Protein AF-A0AAP0M2P9-F1 (afdb_monomer_lite)

Organism: NCBI:txid2935761

Foldseek 3Di:
DPDDDDDDPDDDDPDQADADPVRHRDDDQDDDVVLLVQQPDGHALDFDADPVRHTDDPSSVVLVVVLVSLCPVQFDPVDPDPVPTDVVSVVVSVVVSVSRD

pLDDT: mean 77.01, std 17.96, range [37.41, 97.0]

Secondary structure (DSSP, 8-state):
--------------S-PPB-TTSSB--PPP--HHHHHTTTTT-----EE-TTS-EESHHHHHHHHHHHHHHHHHS-TT--SGGGS-HHHHHHHHHHHHTT-

Radius of gyration: 16.5 Å; chains: 1; bounding box: 40×38×36 Å

Structure (mmCIF, N/CA/C/O backbone):
data_AF-A0AAP0M2P9-F1
#
_entry.id   AF-A0AAP0M2P9-F1
#
loop_
_atom_site.group_PDB
_atom_site.id
_atom_site.type_symbol
_atom_site.label_atom_id
_atom_site.label_alt_id
_atom_site.label_comp_id
_atom_site.label_asym_id
_atom_site.label_entity_id
_atom_site.label_seq_id
_atom_site.pdbx_PDB_ins_code
_atom_site.Cartn_x
_atom_site.Cartn_y
_atom_site.Cartn_z
_atom_site.occupancy
_atom_site.B_iso_or_equiv
_atom_site.auth_seq_id
_atom_site.auth_comp_id
_atom_site.auth_asym_id
_atom_site.auth_atom_id
_atom_site.pdbx_PDB_model_num
ATOM 1 N N . MET A 1 1 ? -23.466 9.571 5.347 1.00 42.00 1 MET A N 1
ATOM 2 C CA . MET A 1 1 ? -22.229 10.282 4.958 1.00 42.00 1 MET A CA 1
ATOM 3 C C . MET A 1 1 ? -21.261 10.174 6.122 1.00 42.00 1 MET A C 1
ATOM 5 O O . MET A 1 1 ? -21.649 10.563 7.211 1.00 42.00 1 MET A O 1
ATOM 9 N N . CYS A 1 2 ? -20.066 9.615 5.932 1.00 50.72 2 CYS A N 1
ATOM 10 C CA . CYS A 1 2 ? -19.029 9.673 6.964 1.00 50.72 2 CYS A CA 1
ATOM 11 C C . CYS A 1 2 ? -18.446 11.085 6.949 1.00 50.72 2 CYS A C 1
ATOM 13 O O . CYS A 1 2 ? -17.856 11.499 5.950 1.00 50.72 2 CYS A O 1
ATOM 15 N N . GLU A 1 3 ? -18.695 11.839 8.011 1.00 44.41 3 GLU A N 1
ATOM 16 C CA . GLU A 1 3 ? -18.115 13.160 8.205 1.00 44.41 3 GLU A CA 1
ATOM 17 C C . GLU A 1 3 ? -16.618 12.994 8.478 1.00 44.41 3 GLU A C 1
ATOM 19 O O . GLU A 1 3 ? -16.198 12.244 9.357 1.00 44.41 3 GLU A O 1
ATOM 24 N N . SER A 1 4 ? -15.803 13.640 7.649 1.00 46.84 4 SER A N 1
ATOM 25 C CA . SER A 1 4 ? -14.355 13.662 7.793 1.00 46.84 4 SER A CA 1
ATOM 26 C C . SER A 1 4 ? -13.975 14.744 8.799 1.00 46.84 4 SER A C 1
ATOM 28 O O . SER A 1 4 ? -13.843 15.915 8.433 1.00 46.84 4 SER A O 1
ATOM 30 N N . GLU A 1 5 ? -13.787 14.365 10.059 1.00 42.09 5 GLU A N 1
ATOM 31 C CA . GLU A 1 5 ? -13.024 15.196 10.984 1.00 42.09 5 GLU A CA 1
ATOM 32 C C . GLU A 1 5 ? -11.553 15.179 10.559 1.00 42.09 5 GLU A C 1
ATOM 34 O O . GLU A 1 5 ? -10.899 14.138 10.456 1.00 42.09 5 GLU A O 1
ATOM 39 N N . ASN A 1 6 ? -11.047 16.372 10.255 1.00 45.69 6 ASN A N 1
ATOM 40 C CA . ASN A 1 6 ? -9.651 16.621 9.944 1.00 45.69 6 ASN A CA 1
ATOM 41 C C . ASN A 1 6 ? -8.804 16.358 11.194 1.00 45.69 6 ASN A C 1
ATOM 43 O O . ASN A 1 6 ? -8.637 17.258 12.014 1.00 45.69 6 ASN A O 1
ATOM 47 N N . ASN A 1 7 ? -8.227 15.164 11.329 1.00 44.41 7 ASN A N 1
ATOM 48 C CA . ASN A 1 7 ? -7.143 14.956 12.282 1.00 44.41 7 ASN A CA 1
ATOM 49 C C . ASN A 1 7 ? -5.796 15.007 11.553 1.00 44.41 7 ASN A C 1
ATOM 51 O O . ASN A 1 7 ? -5.329 14.032 10.960 1.00 44.41 7 ASN A O 1
ATOM 55 N N . ALA A 1 8 ? -5.193 16.195 11.561 1.00 39.59 8 ALA A N 1
ATOM 56 C CA . ALA A 1 8 ? -3.815 16.395 11.152 1.00 39.59 8 ALA A CA 1
ATOM 57 C C . ALA A 1 8 ? -2.902 15.701 12.173 1.00 39.59 8 ALA A C 1
ATOM 59 O O . ALA A 1 8 ? -2.660 16.226 13.256 1.00 39.59 8 ALA A O 1
ATOM 60 N N . TYR A 1 9 ? -2.382 14.521 11.830 1.00 42.00 9 TYR A N 1
ATOM 61 C CA . TYR A 1 9 ? -1.332 13.879 12.617 1.00 42.00 9 TYR A CA 1
ATOM 62 C C . TYR A 1 9 ? -0.050 14.718 12.541 1.00 42.00 9 TYR A C 1
ATOM 64 O O . TYR A 1 9 ? 0.756 14.579 11.619 1.00 42.00 9 TYR A O 1
ATOM 72 N N . GLY A 1 10 ? 0.111 15.617 13.512 1.00 40.16 10 GLY A N 1
ATOM 73 C CA . GLY A 1 10 ? 1.375 16.258 13.838 1.00 40.16 10 GLY A CA 1
ATOM 74 C C . GLY A 1 10 ? 2.334 15.220 14.412 1.00 40.16 10 GLY A C 1
ATOM 75 O O . GLY A 1 10 ? 2.028 14.559 15.401 1.00 40.16 10 GLY A O 1
ATOM 76 N N . GLY A 1 11 ? 3.480 15.052 13.762 1.00 37.41 11 GLY A N 1
ATOM 77 C CA . GLY A 1 11 ? 4.613 14.323 14.311 1.00 37.41 11 GLY A CA 1
ATOM 78 C C . GLY A 1 11 ? 5.706 15.320 14.655 1.00 37.41 11 GLY A C 1
ATOM 79 O O . GLY A 1 11 ? 6.467 15.701 13.773 1.00 37.41 11 GLY A O 1
ATOM 80 N N . GLU A 1 12 ? 5.778 15.740 15.916 1.00 42.31 12 GLU A N 1
ATOM 81 C CA . GLU A 1 12 ? 6.989 16.351 16.459 1.00 42.31 12 GLU A CA 1
ATOM 82 C C . GLU A 1 12 ? 8.063 15.264 16.564 1.00 42.31 12 GLU A C 1
ATOM 84 O O . GLU A 1 12 ? 7.917 14.305 17.318 1.00 42.31 12 GLU A O 1
ATOM 89 N N . ASN A 1 13 ? 9.144 15.408 15.804 1.00 43.03 13 ASN A N 1
ATOM 90 C CA . ASN A 1 13 ? 10.441 14.847 16.160 1.00 43.03 13 ASN A CA 1
ATOM 91 C C . ASN A 1 13 ? 11.475 15.937 15.884 1.00 43.03 13 ASN A C 1
ATOM 93 O O . ASN A 1 13 ? 11.597 16.410 14.759 1.00 43.03 13 ASN A O 1
ATOM 97 N N . ASN A 1 14 ? 12.164 16.362 16.940 1.00 51.28 14 ASN A N 1
ATOM 98 C CA . ASN A 1 14 ? 13.227 17.358 16.894 1.00 51.28 14 ASN A CA 1
ATOM 99 C C . ASN A 1 14 ? 14.491 16.749 16.269 1.00 51.28 14 ASN A C 1
ATOM 101 O O . ASN A 1 14 ? 15.427 16.415 16.984 1.00 51.28 14 ASN A O 1
ATOM 105 N N . ASP A 1 15 ? 14.506 16.623 14.949 1.00 53.56 15 ASP A N 1
ATOM 106 C CA . ASP A 1 15 ? 15.718 16.519 14.142 1.00 53.56 15 ASP A CA 1
ATOM 107 C C . ASP A 1 15 ? 15.583 17.616 13.090 1.00 53.56 15 ASP A C 1
ATOM 109 O O . ASP A 1 15 ? 14.602 17.620 12.354 1.00 53.56 15 ASP A O 1
ATOM 113 N N . SER A 1 16 ? 16.494 18.590 13.066 1.00 62.12 16 SER A N 1
ATOM 114 C CA . SER A 1 16 ? 16.416 19.747 12.167 1.00 62.12 16 SER A CA 1
ATOM 115 C C . SER A 1 16 ? 16.093 19.306 10.735 1.00 62.12 16 SER A C 1
ATOM 117 O O . SER A 1 16 ? 16.933 18.678 10.085 1.00 62.12 16 SER A O 1
ATOM 119 N N . ASP A 1 17 ? 14.877 19.608 10.267 1.00 61.44 17 ASP A N 1
ATOM 120 C CA . ASP A 1 17 ? 14.414 19.203 8.941 1.00 61.44 17 ASP A CA 1
ATOM 121 C C . ASP A 1 17 ? 15.410 19.703 7.883 1.00 61.44 17 ASP A C 1
ATOM 123 O O . ASP A 1 17 ? 15.795 20.880 7.915 1.00 61.44 17 ASP A O 1
ATOM 127 N N . PRO A 1 18 ? 15.853 18.850 6.937 1.00 62.41 18 PRO A N 1
ATOM 128 C CA . PRO A 1 18 ? 16.703 19.297 5.848 1.00 62.41 18 PRO A CA 1
ATOM 129 C C . PRO A 1 18 ? 16.010 20.447 5.122 1.00 62.41 18 PRO A C 1
ATOM 131 O O . PRO A 1 18 ? 14.872 20.308 4.664 1.00 62.41 18 PRO A O 1
ATOM 134 N N . LEU A 1 19 ? 16.679 21.592 5.041 1.00 70.81 19 LEU A N 1
ATOM 135 C CA . LEU A 1 19 ? 16.170 22.724 4.283 1.00 70.81 19 LEU A CA 1
ATOM 136 C C . LEU A 1 19 ? 16.257 22.394 2.787 1.00 70.81 19 LEU A C 1
ATOM 138 O O . LEU A 1 19 ? 17.233 21.793 2.329 1.00 70.81 19 LEU A O 1
ATOM 142 N N . ASP A 1 20 ? 15.233 22.760 2.025 1.00 73.38 20 ASP A N 1
ATOM 143 C CA . ASP A 1 20 ? 15.272 22.695 0.570 1.00 73.38 20 ASP A CA 1
ATOM 144 C C . ASP A 1 20 ? 16.251 23.743 0.000 1.00 73.38 20 ASP A C 1
ATOM 146 O O . ASP A 1 20 ? 16.847 24.546 0.725 1.00 73.38 20 ASP A O 1
ATOM 150 N N . L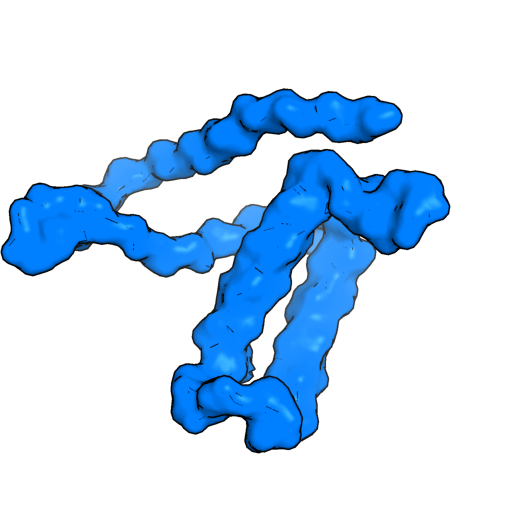EU A 1 21 ? 16.417 23.766 -1.326 1.00 73.4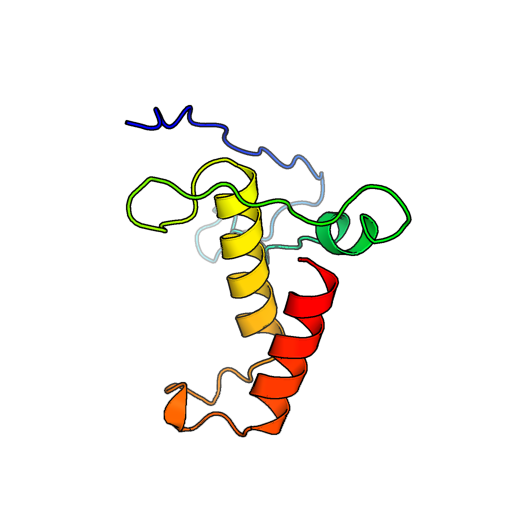4 21 LEU A N 1
ATOM 151 C CA . LEU A 1 21 ? 17.290 24.736 -2.005 1.00 73.44 21 LEU A CA 1
ATOM 152 C C . LEU A 1 21 ? 16.877 26.205 -1.769 1.00 73.44 21 LEU A C 1
ATOM 154 O O . LEU A 1 21 ? 17.661 27.106 -2.059 1.00 73.44 21 LEU A O 1
ATOM 158 N N . ASN A 1 22 ? 15.674 26.442 -1.237 1.00 78.44 22 ASN A N 1
ATOM 159 C CA . ASN A 1 22 ? 15.109 27.753 -0.931 1.00 78.44 22 ASN A CA 1
ATOM 160 C C . ASN A 1 22 ? 15.120 28.067 0.579 1.00 78.44 22 ASN A C 1
ATOM 162 O O . ASN A 1 22 ? 14.578 29.096 0.987 1.00 78.44 22 ASN A O 1
ATOM 166 N N . GLY A 1 23 ? 15.715 27.210 1.417 1.00 75.50 23 GLY A N 1
ATOM 167 C CA . GLY A 1 23 ? 15.755 27.400 2.869 1.00 75.50 23 GLY A CA 1
ATOM 168 C C . GLY A 1 23 ? 14.446 27.060 3.592 1.00 75.50 23 GLY A C 1
ATOM 169 O O . GLY A 1 23 ? 14.284 27.432 4.752 1.00 75.50 23 GLY A O 1
ATOM 170 N N . GLN A 1 24 ? 13.500 26.393 2.929 1.00 80.62 24 GLN A N 1
ATOM 171 C CA . GLN A 1 24 ? 12.225 25.962 3.500 1.00 80.62 24 GLN A CA 1
ATOM 172 C C . GLN A 1 24 ? 12.337 24.542 4.067 1.00 80.62 24 GLN A C 1
ATOM 174 O O . GLN A 1 24 ? 13.085 23.733 3.519 1.00 80.62 24 GLN A O 1
ATOM 179 N N . PRO A 1 25 ? 11.583 24.191 5.124 1.00 75.12 25 PRO A N 1
ATOM 180 C CA . PRO A 1 25 ? 11.552 22.823 5.631 1.00 75.12 25 PRO A CA 1
ATOM 181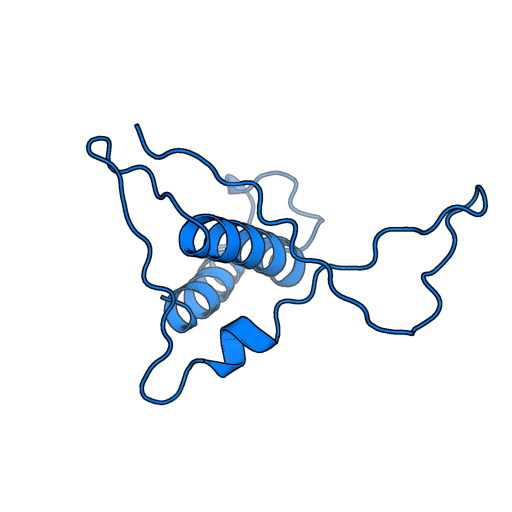 C C . PRO A 1 25 ? 11.131 21.860 4.515 1.00 75.12 25 PRO A C 1
ATOM 183 O O . PRO A 1 25 ? 10.003 21.928 4.015 1.00 75.12 25 PRO A O 1
ATOM 186 N N . SER A 1 26 ? 12.037 20.974 4.097 1.00 72.56 26 SER A N 1
ATOM 187 C CA . SER A 1 26 ? 11.679 19.918 3.158 1.00 72.56 26 SER A CA 1
ATOM 188 C C . SER A 1 26 ? 10.951 18.812 3.913 1.00 72.56 26 SER A C 1
ATOM 190 O O . SER A 1 26 ? 11.307 18.447 5.033 1.00 72.56 26 SER A O 1
ATOM 192 N N . ARG A 1 27 ? 9.899 18.257 3.308 1.00 70.31 27 ARG A N 1
ATOM 193 C CA . ARG A 1 27 ? 9.206 17.117 3.911 1.00 70.31 27 ARG A CA 1
ATOM 194 C C . ARG A 1 27 ? 10.115 15.896 3.812 1.00 70.31 27 ARG A C 1
ATOM 196 O O . ARG A 1 27 ? 10.366 15.399 2.715 1.00 70.31 27 ARG A O 1
ATOM 203 N N . GLY A 1 28 ? 10.585 15.412 4.959 1.00 76.44 28 GLY A N 1
ATOM 204 C CA . GLY A 1 28 ? 11.329 14.161 5.047 1.00 76.44 28 GLY A CA 1
ATOM 205 C C . GLY A 1 28 ? 10.513 12.951 4.574 1.00 76.44 28 GLY A C 1
ATOM 206 O O . GLY A 1 28 ? 9.289 13.001 4.424 1.00 76.44 28 GLY A O 1
ATOM 207 N N . ILE A 1 29 ? 11.200 11.826 4.351 1.00 76.69 29 ILE A N 1
ATOM 208 C CA . ILE A 1 29 ? 10.547 10.560 3.995 1.00 76.69 29 ILE A CA 1
ATOM 209 C C . ILE A 1 29 ? 9.533 10.170 5.081 1.00 76.69 29 ILE A C 1
ATOM 211 O O . ILE A 1 29 ? 9.856 10.135 6.270 1.00 76.69 29 ILE A O 1
ATOM 215 N N . THR A 1 30 ? 8.307 9.834 4.676 1.00 80.06 30 THR A N 1
ATOM 216 C CA . THR A 1 30 ? 7.296 9.307 5.597 1.00 80.06 30 THR A CA 1
ATOM 217 C C . THR A 1 30 ? 7.744 7.947 6.129 1.00 80.06 30 THR A C 1
ATOM 219 O O . THR A 1 30 ? 8.015 7.032 5.353 1.00 80.06 30 THR A O 1
ATOM 222 N N . LYS A 1 31 ? 7.796 7.794 7.456 1.00 78.12 31 LYS A N 1
ATOM 223 C CA . LYS A 1 31 ? 8.117 6.531 8.138 1.00 78.12 31 LYS A CA 1
ATOM 224 C C . LYS A 1 31 ? 6.926 6.118 9.005 1.00 78.12 31 LYS A C 1
ATOM 226 O O . LYS A 1 31 ? 6.508 6.887 9.862 1.00 78.12 31 LYS A O 1
ATOM 231 N N . LYS A 1 32 ? 6.398 4.903 8.819 1.00 79.62 32 LYS A N 1
ATOM 232 C CA . LYS A 1 32 ? 5.283 4.346 9.620 1.00 79.62 32 LYS A CA 1
ATOM 233 C C . LYS A 1 32 ? 5.729 3.142 10.455 1.00 79.62 32 LYS A C 1
ATOM 235 O O . LYS A 1 32 ? 5.095 2.096 10.459 1.00 79.62 32 LYS A O 1
ATOM 240 N N . ALA A 1 33 ? 6.849 3.270 11.170 1.00 71.56 33 ALA A N 1
ATOM 241 C CA . ALA A 1 33 ? 7.411 2.171 11.966 1.00 71.56 33 ALA A CA 1
ATOM 242 C C . ALA A 1 33 ? 6.457 1.667 13.069 1.00 71.56 33 ALA A C 1
ATOM 244 O O . ALA A 1 33 ? 6.522 0.504 13.455 1.00 71.56 33 ALA A O 1
ATOM 245 N N . SER A 1 34 ? 5.570 2.529 13.573 1.00 68.88 34 SER A N 1
ATOM 246 C CA . SER A 1 34 ? 4.543 2.172 14.555 1.00 68.88 34 SER A CA 1
ATOM 247 C C . SER A 1 34 ? 3.507 1.192 14.005 1.00 68.88 34 SER A C 1
ATOM 249 O O . SER A 1 34 ? 3.058 0.347 14.769 1.00 68.88 34 SER A O 1
ATOM 251 N N . VAL A 1 35 ? 3.178 1.251 12.709 1.00 67.56 35 VAL A N 1
ATOM 252 C CA . VAL A 1 35 ? 2.204 0.351 12.065 1.00 67.56 35 VAL A CA 1
ATOM 253 C C . VAL A 1 35 ? 2.683 -1.098 12.132 1.00 67.56 35 VAL A C 1
ATOM 255 O O . VAL A 1 35 ? 1.963 -1.973 12.597 1.00 67.56 35 VAL A O 1
ATOM 258 N N . PHE A 1 36 ? 3.952 -1.344 11.802 1.00 62.94 36 PHE A N 1
ATOM 259 C CA . PHE A 1 36 ? 4.547 -2.684 11.869 1.00 62.94 36 PHE A CA 1
ATOM 260 C C . PHE A 1 36 ? 4.749 -3.202 13.300 1.00 62.94 36 PHE A C 1
ATOM 262 O O . PHE A 1 36 ? 4.875 -4.402 13.510 1.00 62.94 36 PHE A O 1
ATOM 269 N N . LYS A 1 37 ? 4.786 -2.320 14.309 1.00 62.78 37 LYS A N 1
ATOM 270 C CA . LYS A 1 37 ? 4.938 -2.719 15.720 1.00 62.78 37 LYS A CA 1
ATOM 271 C C . LYS A 1 37 ? 3.640 -3.226 16.352 1.00 62.78 37 LYS A C 1
ATOM 273 O O . LYS A 1 37 ? 3.698 -3.815 17.426 1.00 62.78 37 LYS A O 1
ATOM 278 N N .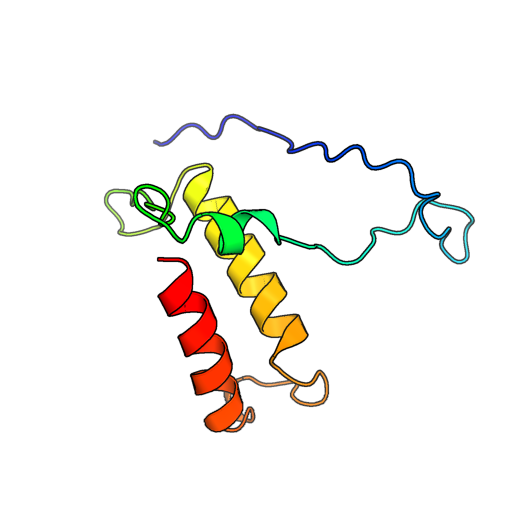 ARG A 1 38 ? 2.482 -3.027 15.714 1.00 61.53 38 ARG A N 1
ATOM 279 C CA . ARG A 1 38 ? 1.175 -3.446 16.250 1.00 61.53 38 ARG A CA 1
ATOM 280 C C . ARG A 1 38 ? 0.884 -4.957 16.098 1.00 61.53 38 ARG A C 1
ATOM 282 O O . ARG A 1 38 ? -0.173 -5.428 16.503 1.00 61.53 38 ARG A O 1
ATOM 289 N N . GLN A 1 39 ? 1.840 -5.732 15.582 1.00 57.00 39 GLN A N 1
ATOM 290 C CA . GLN A 1 39 ? 1.684 -7.128 15.144 1.00 57.00 39 GLN A CA 1
ATOM 291 C C . GLN A 1 39 ? 1.545 -8.194 16.252 1.00 57.00 39 GLN A C 1
ATOM 293 O O . GLN A 1 39 ? 1.376 -9.368 15.933 1.00 57.00 39 GLN A O 1
ATOM 298 N N . SER A 1 40 ? 1.580 -7.843 17.542 1.00 51.22 40 SER A N 1
ATOM 299 C CA . SER A 1 40 ? 1.414 -8.823 18.629 1.00 51.22 40 SER A CA 1
ATOM 300 C C . SER A 1 40 ? 0.147 -8.573 19.454 1.00 51.22 40 SER A C 1
ATOM 302 O O . SER A 1 40 ? 0.081 -7.635 20.244 1.00 51.22 40 SER A O 1
ATOM 304 N N . ASN A 1 41 ? -0.821 -9.479 19.289 1.00 47.00 41 ASN A N 1
ATOM 305 C CA . ASN A 1 41 ? -2.014 -9.742 20.109 1.00 47.00 41 ASN A CA 1
ATOM 306 C C . ASN A 1 41 ? -3.195 -8.745 20.113 1.00 47.00 41 ASN A C 1
ATOM 308 O O . ASN A 1 41 ? -4.237 -9.125 20.643 1.00 47.00 41 ASN A O 1
ATOM 312 N N . SER A 1 42 ? -3.127 -7.546 19.511 1.00 51.31 42 SER A N 1
ATOM 313 C CA . SER A 1 42 ? -4.298 -6.632 19.497 1.00 51.31 42 SER A CA 1
ATOM 314 C C . SER A 1 42 ? -4.333 -5.527 18.416 1.00 51.31 42 SER A C 1
ATOM 316 O O . SER A 1 42 ? -5.012 -4.526 18.632 1.00 51.31 42 SER A O 1
ATOM 318 N N . GLY A 1 43 ? -3.586 -5.619 17.304 1.00 57.28 43 GLY A N 1
ATOM 319 C CA . GLY A 1 43 ? -3.231 -4.414 16.529 1.00 57.28 43 GLY A CA 1
ATOM 320 C C . GLY A 1 43 ? -3.131 -4.498 14.998 1.00 57.28 43 GLY A C 1
ATOM 321 O O . GLY A 1 43 ? -2.386 -3.717 14.409 1.00 57.28 43 GLY A O 1
ATOM 322 N N . GLN A 1 44 ? -3.872 -5.382 14.330 1.00 68.06 44 GLN A N 1
ATOM 323 C CA . GLN A 1 44 ? -4.090 -5.231 12.880 1.00 68.06 44 GLN A CA 1
ATOM 324 C C . GLN A 1 44 ? -4.903 -3.961 12.584 1.00 68.06 44 GLN A C 1
ATOM 326 O O . GLN A 1 44 ? -5.748 -3.563 13.392 1.00 68.06 44 GLN A O 1
ATOM 331 N N . ILE A 1 45 ? -4.641 -3.315 11.443 1.00 72.75 45 ILE A N 1
ATOM 332 C CA . ILE A 1 45 ? -5.430 -2.156 11.004 1.00 72.75 45 ILE A CA 1
ATOM 333 C C . ILE A 1 45 ? -6.806 -2.666 10.564 1.00 72.75 45 ILE A C 1
ATOM 335 O O . ILE A 1 45 ? -6.947 -3.273 9.503 1.00 72.75 45 ILE A O 1
ATOM 339 N N . VAL A 1 46 ? -7.833 -2.409 11.374 1.00 80.69 46 VAL A N 1
ATOM 340 C CA . VAL A 1 46 ? -9.221 -2.708 11.009 1.00 80.69 46 VAL A CA 1
ATOM 341 C C . VAL A 1 46 ? -9.782 -1.517 10.246 1.00 80.69 46 VAL A C 1
ATOM 343 O O . VAL A 1 46 ? -9.968 -0.439 10.804 1.00 80.69 46 VAL A O 1
ATOM 346 N N . VAL A 1 47 ? -10.041 -1.716 8.956 1.00 85.12 47 VAL A N 1
ATOM 347 C CA . VAL A 1 47 ? -10.560 -0.673 8.069 1.00 85.12 47 VAL A CA 1
ATOM 348 C C . VAL A 1 47 ? -12.071 -0.804 7.930 1.00 85.12 47 VAL A C 1
ATOM 350 O O . VAL A 1 47 ? -12.583 -1.860 7.558 1.00 85.12 47 VAL A O 1
ATOM 353 N N . GLU A 1 48 ? -12.786 0.284 8.204 1.00 89.38 48 GLU A N 1
ATOM 354 C CA . GLU A 1 48 ? -14.223 0.378 7.964 1.00 89.38 48 GLU A CA 1
ATOM 355 C C . GLU A 1 48 ? -14.503 0.703 6.498 1.00 89.38 48 GLU A C 1
ATOM 357 O O . GLU A 1 48 ? -13.766 1.457 5.863 1.00 89.38 48 GLU A O 1
ATOM 362 N N . TYR A 1 49 ? -15.595 0.161 5.962 1.00 90.56 49 TYR A N 1
ATOM 363 C CA . TYR A 1 49 ? -16.021 0.388 4.585 1.00 90.56 49 TYR A CA 1
ATOM 364 C C . TYR A 1 49 ? -17.428 0.973 4.570 1.00 90.56 49 TYR A C 1
ATOM 366 O O . TYR A 1 49 ? -18.313 0.515 5.293 1.00 90.56 49 TYR A O 1
ATOM 374 N N . ASN A 1 50 ? -17.655 1.968 3.715 1.00 92.94 50 ASN A N 1
ATOM 375 C CA . ASN A 1 50 ? -19.000 2.493 3.493 1.00 92.94 50 ASN A CA 1
ATOM 376 C C . ASN A 1 50 ? -19.855 1.534 2.637 1.00 92.94 50 ASN A C 1
ATOM 378 O O . ASN A 1 50 ? -19.363 0.540 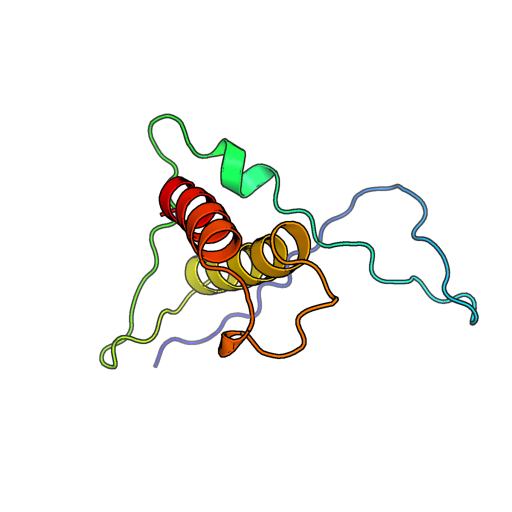2.107 1.00 92.94 50 ASN A O 1
ATOM 382 N N . GLU A 1 51 ? -21.133 1.865 2.429 1.00 93.88 51 GLU A N 1
ATOM 383 C CA . GLU A 1 51 ? -22.091 1.060 1.640 1.00 93.88 51 GLU A CA 1
ATOM 384 C C . GLU A 1 51 ? -21.643 0.772 0.194 1.00 93.88 51 GLU A C 1
ATOM 386 O O . GLU A 1 51 ? -22.140 -0.149 -0.449 1.00 93.88 51 GLU A O 1
ATOM 391 N N . ARG A 1 52 ? -20.696 1.555 -0.332 1.00 93.19 52 ARG A N 1
ATOM 392 C CA . ARG A 1 52 ? -20.124 1.384 -1.674 1.00 93.19 52 ARG A CA 1
ATOM 393 C C . ARG A 1 52 ? -18.855 0.526 -1.670 1.00 93.19 52 ARG A C 1
ATOM 395 O O . ARG A 1 52 ? -18.230 0.388 -2.718 1.00 93.19 52 ARG A O 1
ATOM 402 N N . GLY A 1 53 ? -18.456 -0.007 -0.515 1.00 90.06 53 GLY A N 1
ATOM 403 C CA . GLY A 1 53 ? -17.226 -0.776 -0.339 1.00 90.06 53 GLY A CA 1
ATOM 404 C C . GLY A 1 53 ? -15.955 0.073 -0.397 1.00 90.06 53 GLY A C 1
ATOM 405 O O . GLY A 1 53 ? -14.892 -0.455 -0.705 1.00 90.06 53 GLY A O 1
ATOM 406 N N . ILE A 1 54 ? -16.043 1.384 -0.149 1.00 90.88 54 ILE A N 1
ATOM 407 C CA . ILE A 1 54 ? -14.872 2.272 -0.121 1.00 90.88 54 ILE A CA 1
ATOM 408 C C . ILE A 1 54 ? -14.386 2.384 1.328 1.00 90.88 54 ILE A C 1
ATOM 410 O O . ILE A 1 54 ? -15.215 2.686 2.195 1.00 90.88 54 ILE A O 1
ATOM 414 N N . PRO A 1 55 ? -13.083 2.174 1.594 1.00 89.81 55 PRO A N 1
ATOM 415 C CA . PRO A 1 55 ? -12.532 2.297 2.935 1.00 89.81 55 PRO A CA 1
ATOM 416 C C . PRO A 1 55 ? -12.647 3.744 3.442 1.00 89.81 55 PRO A C 1
ATOM 418 O O . PRO A 1 55 ? -12.422 4.698 2.693 1.00 89.81 55 PRO A O 1
ATOM 421 N N . CYS A 1 56 ? -13.022 3.921 4.705 1.00 90.50 56 CYS A N 1
ATOM 422 C CA . CYS A 1 56 ? -13.209 5.225 5.336 1.00 90.50 56 CYS A CA 1
ATOM 423 C C . CYS A 1 56 ? -12.686 5.262 6.780 1.00 90.50 56 CYS A C 1
ATOM 425 O O . CYS A 1 56 ? -12.474 4.231 7.412 1.00 90.50 56 CYS A O 1
ATOM 427 N N . GLY A 1 57 ? -12.476 6.475 7.298 1.00 88.44 57 GLY A N 1
ATOM 428 C CA . GLY A 1 57 ? -11.962 6.706 8.650 1.00 88.44 57 GLY A CA 1
ATOM 429 C C . GLY A 1 57 ? -10.437 6.841 8.724 1.00 88.44 57 GLY A C 1
ATOM 430 O O . GLY A 1 57 ? -9.730 6.772 7.718 1.00 88.44 57 GLY A O 1
ATOM 431 N N . ALA A 1 58 ? -9.927 7.069 9.936 1.00 86.62 58 ALA A N 1
ATOM 432 C CA . ALA A 1 58 ? -8.499 7.294 10.178 1.00 86.62 58 ALA A CA 1
ATOM 433 C C . ALA A 1 58 ? -7.642 6.067 9.824 1.00 86.62 58 ALA A C 1
ATOM 435 O O . ALA A 1 58 ? -6.575 6.215 9.234 1.00 86.62 58 ALA A O 1
ATOM 436 N N . GLU A 1 59 ? -8.143 4.864 10.105 1.00 85.50 59 GLU A N 1
ATOM 437 C CA . GLU A 1 59 ? -7.458 3.604 9.799 1.00 85.50 59 GLU A CA 1
ATOM 438 C C . GLU A 1 59 ? -7.346 3.363 8.282 1.00 85.50 59 GLU A C 1
ATOM 440 O O . GLU A 1 59 ? -6.316 2.887 7.809 1.00 85.50 59 GLU A O 1
ATOM 445 N N . ALA A 1 60 ? -8.347 3.777 7.491 1.00 87.44 60 ALA A N 1
ATOM 446 C CA . ALA A 1 60 ? -8.266 3.749 6.026 1.00 87.44 60 ALA A CA 1
ATOM 447 C C . ALA A 1 60 ? -7.155 4.669 5.500 1.00 87.44 60 ALA A C 1
ATOM 449 O O . ALA A 1 60 ? -6.368 4.278 4.640 1.00 87.44 60 ALA A O 1
ATOM 450 N N . ILE A 1 61 ? -7.064 5.884 6.049 1.00 88.38 61 ILE A N 1
ATOM 451 C CA . ILE A 1 61 ? -6.019 6.850 5.688 1.00 88.38 61 ILE A CA 1
ATOM 452 C C . ILE A 1 61 ? -4.638 6.313 6.082 1.00 88.38 61 ILE A C 1
ATOM 454 O O . ILE A 1 61 ? -3.684 6.444 5.312 1.00 88.38 61 ILE A O 1
ATOM 458 N N . ASP A 1 62 ? -4.515 5.713 7.268 1.00 85.88 62 ASP A N 1
ATOM 459 C CA . ASP A 1 62 ? -3.250 5.148 7.738 1.00 85.88 62 ASP A CA 1
ATOM 460 C C . ASP A 1 62 ? -2.813 3.954 6.880 1.00 85.88 62 ASP A C 1
ATOM 462 O O . ASP A 1 62 ? -1.644 3.878 6.484 1.00 85.88 62 ASP A O 1
ATOM 466 N N . MET A 1 63 ? -3.755 3.085 6.498 1.00 86.62 63 MET A N 1
ATOM 467 C CA . MET A 1 63 ? -3.525 2.004 5.540 1.00 86.62 63 MET A CA 1
ATOM 468 C C . MET A 1 63 ? -3.031 2.551 4.193 1.00 86.62 63 MET A C 1
ATOM 470 O O . MET A 1 63 ? -1.962 2.147 3.733 1.00 86.62 63 MET A O 1
ATOM 474 N N . ASP A 1 64 ? -3.740 3.506 3.583 1.00 88.62 64 ASP A N 1
ATOM 475 C CA . ASP A 1 64 ? -3.386 4.075 2.273 1.00 88.62 64 ASP A CA 1
ATOM 476 C C . ASP A 1 64 ? -2.000 4.737 2.279 1.00 88.62 64 ASP A C 1
ATOM 478 O O . ASP A 1 64 ? -1.182 4.531 1.372 1.00 88.62 64 ASP A O 1
ATOM 482 N N . GLN A 1 65 ? -1.691 5.508 3.326 1.00 88.94 65 GLN A N 1
ATOM 483 C CA . GLN A 1 65 ? -0.374 6.124 3.494 1.00 88.94 65 GLN A CA 1
ATOM 484 C C . GLN A 1 65 ? 0.726 5.071 3.627 1.00 88.94 65 GLN A C 1
ATOM 486 O O . GLN A 1 65 ? 1.813 5.227 3.059 1.00 88.94 65 GLN A O 1
ATOM 491 N N . THR A 1 66 ? 0.448 4.000 4.367 1.00 88.88 66 THR A N 1
ATOM 492 C CA . THR A 1 66 ? 1.409 2.929 4.613 1.00 88.88 66 THR A CA 1
ATOM 493 C C . THR A 1 66 ? 1.652 2.100 3.351 1.00 88.88 66 THR A C 1
ATOM 495 O O . THR A 1 66 ? 2.812 1.868 3.007 1.00 88.88 66 THR A O 1
ATOM 498 N N . ILE A 1 67 ? 0.605 1.757 2.591 1.00 90.62 67 ILE A N 1
ATOM 499 C CA . ILE A 1 67 ? 0.718 1.099 1.277 1.00 90.62 67 ILE A CA 1
ATOM 500 C C . ILE A 1 67 ? 1.546 1.962 0.323 1.00 90.62 67 ILE A C 1
ATOM 502 O O . ILE A 1 67 ? 2.478 1.474 -0.319 1.00 90.62 67 ILE A O 1
ATOM 506 N N . GLY A 1 68 ? 1.254 3.263 0.249 1.00 91.44 68 GLY A N 1
ATOM 507 C CA . GLY A 1 68 ? 2.004 4.175 -0.609 1.00 91.44 68 GLY A CA 1
ATOM 508 C C . GLY A 1 68 ? 3.481 4.281 -0.216 1.00 91.44 68 GLY A C 1
ATOM 509 O O . GLY A 1 68 ? 4.351 4.401 -1.082 1.00 91.44 68 GLY A O 1
ATOM 510 N N . MET A 1 69 ? 3.790 4.267 1.079 1.00 91.50 69 MET A N 1
ATOM 511 C CA . MET A 1 69 ? 5.167 4.282 1.578 1.00 91.50 69 MET A CA 1
ATOM 512 C C . MET A 1 69 ? 5.900 2.979 1.244 1.00 91.50 69 MET A C 1
ATOM 514 O O . MET A 1 69 ? 6.991 3.040 0.675 1.00 91.50 69 MET A O 1
ATOM 518 N N . LEU A 1 70 ? 5.271 1.826 1.483 1.00 91.44 70 LEU A N 1
ATOM 519 C CA . LEU A 1 70 ? 5.809 0.519 1.112 1.00 91.44 70 LEU A CA 1
ATOM 520 C C . LEU A 1 70 ? 6.095 0.417 -0.386 1.00 91.44 70 LEU A C 1
ATOM 522 O O . LEU A 1 70 ? 7.167 -0.035 -0.777 1.00 91.44 70 LEU A O 1
ATOM 526 N N . ALA A 1 71 ? 5.169 0.874 -1.232 1.00 91.69 71 ALA A N 1
ATOM 527 C CA . ALA A 1 71 ? 5.343 0.842 -2.679 1.00 91.69 71 ALA A CA 1
ATOM 528 C C . ALA A 1 71 ? 6.621 1.581 -3.111 1.00 91.69 71 ALA A C 1
ATOM 530 O O . ALA A 1 71 ? 7.375 1.070 -3.930 1.00 91.69 71 ALA A O 1
ATOM 531 N N . ARG A 1 72 ? 6.914 2.744 -2.513 1.00 90.19 72 ARG A N 1
ATOM 532 C CA . ARG A 1 72 ? 8.130 3.526 -2.813 1.00 90.19 72 ARG A CA 1
ATOM 533 C C . ARG A 1 72 ? 9.414 2.900 -2.265 1.00 90.19 72 ARG A C 1
ATOM 535 O O . ARG A 1 72 ? 10.483 3.187 -2.790 1.00 90.19 72 ARG A O 1
ATOM 542 N N . GLN A 1 73 ? 9.321 2.102 -1.202 1.00 89.56 73 GLN A N 1
ATOM 543 C CA . GLN A 1 73 ? 10.470 1.413 -0.607 1.00 89.56 73 GLN A CA 1
ATOM 544 C C . GLN A 1 73 ? 10.807 0.110 -1.335 1.00 89.56 73 GLN A C 1
ATOM 546 O O . GLN A 1 73 ? 11.980 -0.181 -1.548 1.00 89.56 73 GLN A O 1
ATOM 551 N N . VAL A 1 74 ? 9.784 -0.663 -1.702 1.00 93.38 74 VAL A N 1
ATOM 552 C CA . VAL A 1 74 ? 9.934 -2.003 -2.282 1.00 93.38 74 VAL A CA 1
ATOM 553 C C . VAL A 1 74 ? 10.115 -1.944 -3.797 1.00 93.38 74 VAL A C 1
ATOM 555 O O . VAL A 1 74 ? 10.887 -2.720 -4.352 1.00 93.38 74 VAL A O 1
ATOM 558 N N . ILE A 1 75 ? 9.417 -1.037 -4.490 1.00 93.50 75 ILE A N 1
ATOM 559 C CA . ILE A 1 75 ? 9.457 -0.964 -5.953 1.00 93.50 75 ILE A CA 1
ATOM 560 C C . ILE A 1 75 ? 10.557 0.011 -6.386 1.00 93.50 75 ILE A C 1
ATOM 562 O O . ILE A 1 75 ? 10.489 1.199 -6.060 1.00 93.50 75 ILE A O 1
ATOM 566 N N . PRO A 1 76 ? 11.535 -0.435 -7.194 1.00 92.69 76 PRO A N 1
ATOM 567 C CA . PRO A 1 76 ? 12.530 0.461 -7.765 1.00 92.69 76 PRO A CA 1
ATOM 568 C C . PRO A 1 76 ? 11.901 1.557 -8.637 1.00 92.69 76 PRO A C 1
ATOM 570 O O . PRO A 1 76 ? 11.094 1.272 -9.523 1.00 92.69 76 PRO A O 1
ATOM 573 N N . ILE A 1 77 ? 12.354 2.805 -8.467 1.00 92.94 77 ILE A N 1
ATOM 574 C CA . ILE A 1 77 ? 11.848 3.977 -9.211 1.00 92.94 77 ILE A CA 1
ATOM 575 C C . ILE A 1 77 ? 12.052 3.886 -10.734 1.00 92.94 77 ILE A C 1
ATOM 577 O O . ILE A 1 77 ? 11.427 4.620 -11.489 1.00 92.94 77 ILE A O 1
ATOM 581 N N . VAL A 1 78 ? 12.899 2.965 -11.210 1.00 95.44 78 VAL A N 1
ATOM 582 C CA . VAL A 1 78 ? 13.114 2.723 -12.648 1.00 95.44 78 VAL A CA 1
ATOM 583 C C . VAL A 1 78 ? 11.851 2.224 -13.362 1.00 95.44 78 VAL A C 1
ATOM 585 O O . VAL A 1 78 ? 11.739 2.347 -14.584 1.00 95.44 78 VAL A O 1
ATOM 588 N N . TYR A 1 79 ? 10.890 1.664 -12.623 1.00 94.19 79 TYR A N 1
ATOM 589 C CA . TYR A 1 79 ? 9.629 1.189 -13.177 1.00 94.19 79 TYR A CA 1
ATOM 590 C C . TYR A 1 79 ? 8.560 2.287 -13.140 1.00 94.19 79 TYR A C 1
ATOM 592 O O . TYR A 1 79 ? 7.830 2.437 -12.167 1.00 94.19 79 TYR A O 1
ATOM 600 N N . ASN A 1 80 ? 8.406 3.003 -14.254 1.00 91.75 80 ASN A N 1
ATOM 601 C CA . ASN A 1 80 ? 7.382 4.050 -14.406 1.00 91.75 80 ASN A CA 1
ATOM 602 C C . ASN A 1 80 ? 5.956 3.510 -14.648 1.00 91.75 80 ASN A C 1
ATOM 604 O O . ASN A 1 80 ? 5.005 4.282 -14.715 1.00 91.75 80 ASN A O 1
ATOM 608 N N . ASP A 1 81 ? 5.803 2.198 -14.839 1.00 93.00 81 ASP A N 1
ATOM 609 C CA . ASP A 1 81 ? 4.524 1.540 -15.114 1.00 93.00 81 ASP A CA 1
ATOM 610 C C . ASP A 1 81 ? 4.423 0.254 -14.287 1.00 93.00 81 ASP A C 1
ATOM 612 O O . ASP A 1 81 ? 5.272 -0.636 -14.396 1.00 93.00 81 ASP A O 1
ATOM 616 N N . TRP A 1 82 ? 3.355 0.133 -13.495 1.00 92.75 82 TRP A N 1
ATOM 617 C CA . TRP A 1 82 ? 3.067 -1.034 -12.657 1.00 92.75 82 TRP A CA 1
ATOM 618 C C . TRP A 1 82 ? 3.027 -2.349 -13.446 1.00 92.75 82 TRP A C 1
ATOM 620 O O . TRP A 1 82 ? 3.410 -3.411 -12.942 1.00 92.75 82 TRP A O 1
ATOM 630 N N . ARG A 1 83 ? 2.607 -2.304 -14.714 1.00 95.44 83 ARG A N 1
ATOM 631 C CA . ARG A 1 83 ? 2.569 -3.485 -15.588 1.00 95.44 83 ARG A CA 1
ATOM 632 C C . ARG A 1 83 ? 3.967 -4.027 -15.886 1.00 95.44 83 ARG A C 1
ATOM 634 O O . ARG A 1 83 ? 4.102 -5.224 -16.106 1.00 95.44 83 ARG A O 1
ATOM 641 N N . LYS A 1 84 ? 4.995 -3.170 -15.842 1.00 96.00 84 LYS A N 1
ATOM 642 C CA . LYS A 1 84 ? 6.403 -3.523 -16.090 1.00 96.00 84 LYS A CA 1
ATOM 643 C C . LYS A 1 84 ? 7.148 -3.972 -14.835 1.00 96.00 84 LYS A C 1
ATOM 645 O O . LYS A 1 84 ? 8.236 -4.524 -14.962 1.00 96.00 84 LYS A O 1
ATOM 650 N N . VAL A 1 85 ? 6.586 -3.740 -13.647 1.00 95.88 85 VAL A N 1
ATOM 651 C CA . VAL A 1 85 ? 7.181 -4.182 -12.381 1.00 95.88 85 VAL A CA 1
ATOM 652 C C . VAL A 1 85 ? 7.195 -5.718 -12.344 1.00 95.88 85 VAL A C 1
ATOM 654 O O . VAL A 1 85 ? 6.124 -6.329 -12.472 1.00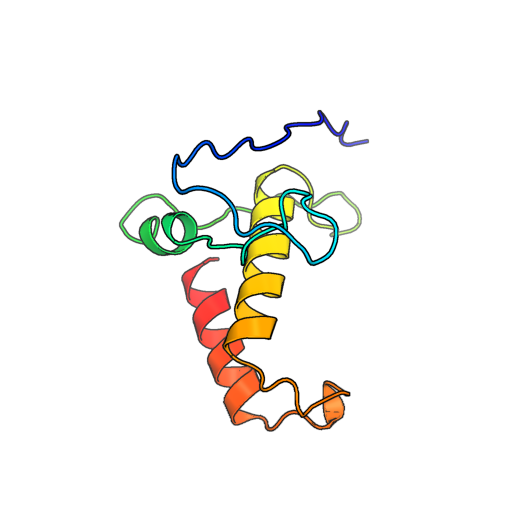 95.88 85 VAL A O 1
ATOM 657 N N . PRO A 1 86 ? 8.371 -6.353 -12.170 1.00 97.00 86 PRO A N 1
ATOM 658 C CA . PRO A 1 86 ? 8.482 -7.797 -12.017 1.00 97.00 86 PRO A CA 1
ATOM 659 C C . PRO A 1 86 ? 7.630 -8.330 -10.867 1.00 97.00 86 PRO A C 1
ATOM 661 O O . PRO A 1 86 ? 7.488 -7.684 -9.830 1.00 97.00 86 PRO A O 1
ATOM 664 N N . GLN A 1 87 ? 7.113 -9.546 -11.037 1.00 96.69 87 GLN A N 1
ATOM 665 C CA . GLN A 1 87 ? 6.213 -10.176 -10.073 1.00 96.69 87 GLN A CA 1
ATOM 666 C C . GLN A 1 87 ? 6.826 -10.287 -8.666 1.00 96.69 87 GLN A C 1
ATOM 668 O O . GLN A 1 87 ? 6.126 -10.054 -7.687 1.00 96.69 87 GLN A O 1
ATOM 673 N N . ILE A 1 88 ? 8.136 -10.530 -8.563 1.00 96.44 88 ILE A N 1
ATOM 674 C CA . ILE A 1 88 ? 8.844 -10.638 -7.279 1.00 96.44 88 ILE A CA 1
ATOM 675 C C . ILE A 1 88 ? 8.656 -9.403 -6.381 1.00 96.44 88 ILE A C 1
ATOM 677 O O . ILE A 1 88 ? 8.358 -9.553 -5.202 1.00 96.44 88 ILE A O 1
ATOM 681 N N . TYR A 1 89 ? 8.725 -8.188 -6.939 1.00 95.75 89 TYR A N 1
ATOM 682 C CA . TYR A 1 89 ? 8.527 -6.953 -6.171 1.00 95.75 89 TYR A CA 1
ATOM 683 C C . TYR A 1 89 ? 7.067 -6.758 -5.760 1.00 95.75 89 TYR A C 1
ATOM 685 O O . TYR A 1 89 ? 6.779 -6.204 -4.702 1.00 95.75 89 TYR A O 1
ATOM 693 N N . LYS A 1 90 ? 6.126 -7.228 -6.587 1.00 94.62 90 LYS A N 1
ATOM 694 C CA . LYS A 1 90 ? 4.693 -7.192 -6.266 1.00 94.62 90 LYS A CA 1
ATOM 695 C C . LYS A 1 90 ? 4.377 -8.131 -5.111 1.00 94.62 90 LYS A C 1
ATOM 697 O O . LYS A 1 90 ? 3.636 -7.759 -4.210 1.00 94.62 90 LYS A O 1
ATOM 702 N N . GLU A 1 91 ? 4.959 -9.325 -5.133 1.00 96.06 91 GLU A N 1
ATOM 703 C CA . GLU A 1 91 ? 4.818 -10.323 -4.073 1.00 96.06 91 GLU A CA 1
ATOM 704 C C . GLU A 1 91 ? 5.483 -9.872 -2.777 1.00 96.06 91 GLU A C 1
ATOM 706 O O . GLU A 1 91 ? 4.926 -10.069 -1.702 1.00 96.06 91 GLU A O 1
ATOM 711 N N . GLU A 1 92 ? 6.653 -9.245 -2.861 1.00 94.50 92 GLU A N 1
ATOM 712 C CA . GLU A 1 92 ? 7.321 -8.658 -1.704 1.00 94.50 92 GLU A CA 1
ATOM 713 C C . GLU A 1 92 ? 6.481 -7.538 -1.079 1.00 94.50 92 GLU A C 1
ATOM 715 O O . GLU A 1 92 ? 6.215 -7.571 0.122 1.00 94.50 92 GLU A O 1
ATOM 720 N N . LEU A 1 93 ? 5.965 -6.611 -1.894 1.00 93.69 93 LEU A N 1
ATOM 721 C CA . LEU A 1 93 ? 5.041 -5.574 -1.434 1.00 93.69 93 LEU A CA 1
ATOM 722 C C . LEU A 1 93 ? 3.789 -6.189 -0.791 1.00 93.69 93 LEU A C 1
ATOM 724 O O . LEU A 1 93 ? 3.367 -5.758 0.281 1.00 93.69 93 LEU A O 1
ATOM 728 N N . TRP A 1 94 ? 3.219 -7.217 -1.421 1.00 93.75 94 TRP A N 1
ATOM 729 C CA . TRP A 1 94 ? 2.036 -7.909 -0.920 1.00 93.75 94 TRP A CA 1
ATOM 730 C C . TRP A 1 94 ? 2.270 -8.551 0.449 1.00 93.75 94 TRP A C 1
ATOM 732 O O . TRP A 1 94 ? 1.443 -8.382 1.341 1.00 93.75 94 TRP A O 1
ATOM 742 N N . LYS A 1 95 ? 3.421 -9.203 0.662 1.00 91.44 95 LYS A N 1
ATOM 743 C CA . LYS A 1 95 ? 3.789 -9.771 1.970 1.00 91.44 95 LYS A CA 1
ATOM 744 C C . LYS A 1 95 ? 3.776 -8.712 3.066 1.00 91.44 95 LYS A C 1
ATOM 746 O O . LYS A 1 95 ? 3.259 -8.971 4.146 1.00 91.44 95 LYS A O 1
ATOM 751 N N . TYR A 1 96 ? 4.304 -7.518 2.798 1.00 88.12 96 TYR A N 1
ATOM 752 C CA . TYR A 1 96 ? 4.276 -6.438 3.784 1.00 88.12 96 TYR A CA 1
ATOM 753 C C . TYR A 1 96 ? 2.858 -5.959 4.095 1.00 88.12 96 TYR A C 1
ATOM 755 O O . TYR A 1 96 ? 2.554 -5.723 5.259 1.00 88.12 96 TYR A O 1
ATOM 763 N N . ILE A 1 97 ? 1.987 -5.859 3.087 1.00 87.81 97 ILE A N 1
ATOM 764 C CA . ILE A 1 97 ? 0.582 -5.466 3.276 1.00 87.81 97 ILE A CA 1
ATOM 765 C C . ILE A 1 97 ? -0.170 -6.513 4.110 1.00 87.81 97 ILE A C 1
ATOM 767 O O . ILE A 1 97 ? -0.894 -6.156 5.034 1.00 87.81 97 ILE A O 1
ATOM 771 N N . GLN A 1 98 ? 0.048 -7.804 3.848 1.00 86.25 98 GLN A N 1
ATOM 772 C CA . GLN A 1 98 ? -0.566 -8.897 4.615 1.00 86.25 98 GLN A CA 1
ATOM 773 C C . GLN A 1 98 ? -0.137 -8.938 6.085 1.00 86.25 98 GLN A C 1
ATOM 775 O O . GLN A 1 98 ? -0.827 -9.526 6.903 1.00 86.25 98 GLN A O 1
ATOM 780 N N . LEU A 1 99 ? 1.013 -8.354 6.423 1.00 81.62 99 LEU A N 1
ATOM 781 C CA . LEU A 1 99 ? 1.469 -8.248 7.806 1.00 81.62 99 LEU A CA 1
ATOM 782 C C . LEU A 1 99 ? 0.854 -7.041 8.544 1.00 81.62 99 LEU A C 1
ATOM 784 O O . LEU A 1 99 ? 1.103 -6.876 9.738 1.00 81.62 99 LEU A O 1
ATOM 788 N N . MET A 1 100 ? 0.117 -6.167 7.850 1.00 75.62 100 MET A N 1
ATOM 789 C CA . MET A 1 100 ? -0.531 -4.976 8.426 1.00 75.62 100 MET A CA 1
ATOM 790 C C . MET A 1 100 ? -2.020 -5.176 8.693 1.00 75.62 100 MET A C 1
ATOM 792 O O . MET A 1 100 ? -2.534 -4.673 9.694 1.00 75.62 100 MET A O 1
ATOM 796 N N . VAL A 1 101 ? -2.689 -5.855 7.760 1.00 70.62 101 VAL A N 1
ATOM 797 C CA . VAL A 1 101 ? -4.125 -6.167 7.782 1.00 70.62 101 VAL A CA 1
ATOM 798 C C . VAL A 1 101 ? -4.349 -7.506 8.466 1.00 70.62 101 VAL A C 1
ATOM 800 O O . VAL A 1 101 ? -5.369 -7.634 9.166 1.00 70.62 101 VAL A O 1
#

Sequence (101 aa):
MCESENNAYGGENNDSDPLDLNGQPSRGITKKASVFKRQSNSGQIVVEYNERGIPCGAEAIDMDQTIGMLARQVIPIVYNDWRKVPQIYKEELWKYIQLMV